Protein AF-A0A829H7T6-F1 (afdb_monomer_lite)

Foldseek 3Di:
DEEAEDQDDDPDDDPVNVVVVVVVVVCVVVVHDYDYDHPDDDPCVCVVVVD

Sequence (51 aa):
MIYFVNEYVMALNSGVEHAEFKRLAVFKHAKTSAKILTRDYNYSLHRMAAG

Radius of gyration: 10.98 Å; chains: 1; bounding box: 25×17×25 Å

Structure (mmCIF, N/CA/C/O backbone):
data_AF-A0A829H7T6-F1
#
_entry.id   AF-A0A829H7T6-F1
#
loop_
_atom_site.group_PDB
_atom_site.id
_atom_site.type_symbol
_atom_site.label_atom_id
_atom_site.label_alt_id
_atom_site.label_comp_id
_atom_site.label_asym_id
_atom_site.label_entity_id
_atom_site.label_seq_id
_atom_site.pdbx_PDB_ins_code
_atom_site.Cartn_x
_atom_site.Cartn_y
_atom_site.Cartn_z
_atom_site.occupancy
_atom_site.B_iso_or_equiv
_atom_site.auth_seq_id
_atom_site.auth_comp_id
_atom_site.auth_asym_id
_atom_site.auth_atom_id
_atom_site.pdbx_PDB_model_num
ATOM 1 N N . MET A 1 1 ? -9.588 -7.293 7.411 1.00 87.00 1 MET A N 1
ATOM 2 C CA . MET A 1 1 ? -8.335 -6.809 6.794 1.00 87.00 1 MET A CA 1
ATOM 3 C C . MET A 1 1 ? -8.595 -6.674 5.308 1.00 87.00 1 MET A C 1
ATOM 5 O O . MET A 1 1 ? -9.012 -7.656 4.709 1.00 87.00 1 MET A O 1
ATOM 9 N N . ILE A 1 2 ? -8.440 -5.474 4.755 1.00 95.75 2 ILE A N 1
ATOM 10 C CA . ILE A 1 2 ? -8.717 -5.181 3.343 1.00 95.75 2 ILE A CA 1
ATOM 11 C C . ILE A 1 2 ? -7.397 -5.154 2.573 1.00 95.75 2 ILE A C 1
ATOM 13 O O . ILE A 1 2 ? -6.416 -4.577 3.042 1.00 95.75 2 ILE A O 1
ATOM 17 N N . TYR A 1 3 ? -7.387 -5.752 1.387 1.00 94.88 3 TYR A N 1
ATOM 18 C CA . TYR A 1 3 ? -6.238 -5.731 0.493 1.00 94.88 3 TYR A CA 1
ATOM 19 C C . TYR A 1 3 ? -6.639 -5.118 -0.846 1.00 94.88 3 TYR A C 1
ATOM 21 O O . TYR A 1 3 ? -7.554 -5.609 -1.503 1.00 94.88 3 TYR A O 1
ATOM 29 N N . PHE A 1 4 ? -5.958 -4.043 -1.232 1.00 93.25 4 PHE A N 1
ATOM 30 C CA . PHE A 1 4 ? -6.037 -3.468 -2.573 1.00 93.25 4 PHE A CA 1
ATOM 31 C C . PHE A 1 4 ? -4.917 -4.066 -3.414 1.00 93.25 4 PHE A C 1
ATOM 33 O O . PHE A 1 4 ? -3.773 -4.084 -2.970 1.00 93.25 4 PHE A O 1
ATOM 40 N N . VAL A 1 5 ? -5.243 -4.603 -4.584 1.00 92.50 5 VAL A N 1
ATOM 41 C CA . VAL A 1 5 ? -4.263 -5.249 -5.460 1.00 92.50 5 VAL A CA 1
ATOM 42 C C . VAL A 1 5 ? -3.887 -4.281 -6.570 1.00 92.50 5 VAL A C 1
ATOM 44 O O . VAL A 1 5 ? -4.772 -3.776 -7.258 1.00 92.50 5 VAL A O 1
ATOM 47 N N . ASN A 1 6 ? -2.587 -4.080 -6.756 1.00 90.25 6 ASN A N 1
ATOM 48 C CA . ASN A 1 6 ? -2.015 -3.357 -7.883 1.00 90.25 6 ASN A CA 1
ATOM 49 C C . ASN A 1 6 ? -0.907 -4.211 -8.528 1.00 90.25 6 ASN A C 1
ATOM 51 O O . ASN A 1 6 ? -0.345 -5.114 -7.904 1.00 90.25 6 ASN A O 1
ATOM 55 N N . GLU A 1 7 ? -0.611 -3.967 -9.796 1.00 88.75 7 GLU A N 1
ATOM 56 C CA . GLU A 1 7 ? 0.476 -4.624 -10.516 1.00 88.75 7 GLU A CA 1
ATOM 57 C C . GLU A 1 7 ? 1.831 -4.230 -9.911 1.00 88.75 7 GLU A C 1
ATOM 59 O O . GLU A 1 7 ? 2.590 -5.095 -9.468 1.00 88.75 7 GLU A O 1
ATOM 64 N N . TYR A 1 8 ? 2.069 -2.926 -9.760 1.00 84.94 8 TYR A N 1
ATOM 65 C CA . TYR A 1 8 ? 3.262 -2.355 -9.139 1.00 84.94 8 TYR A CA 1
ATOM 66 C C . TYR A 1 8 ? 2.943 -1.024 -8.445 1.00 84.94 8 TYR A C 1
ATOM 68 O O . TYR A 1 8 ? 1.870 -0.453 -8.599 1.00 84.94 8 TYR A O 1
ATOM 76 N N . VAL A 1 9 ? 3.907 -0.505 -7.684 1.00 81.94 9 VAL A N 1
ATOM 77 C CA . VAL A 1 9 ? 3.916 0.884 -7.209 1.00 81.94 9 VAL A CA 1
ATOM 78 C C . VAL A 1 9 ? 5.216 1.512 -7.695 1.00 81.94 9 VAL A C 1
ATOM 80 O O . VAL A 1 9 ? 6.300 1.017 -7.378 1.00 81.94 9 VAL A O 1
ATOM 83 N N . MET A 1 10 ? 5.116 2.582 -8.482 1.00 76.06 10 MET A N 1
ATOM 84 C CA . MET A 1 10 ? 6.266 3.354 -8.954 1.00 76.06 10 MET A CA 1
ATOM 85 C C . MET A 1 10 ? 6.164 4.800 -8.473 1.00 76.06 10 MET A C 1
ATOM 87 O O . MET A 1 10 ? 5.132 5.441 -8.624 1.00 76.06 10 MET A O 1
ATOM 91 N N . ALA A 1 11 ? 7.268 5.334 -7.947 1.00 62.78 11 ALA A N 1
ATOM 92 C CA . ALA A 1 11 ? 7.335 6.648 -7.298 1.00 62.78 11 ALA A CA 1
ATOM 93 C C . ALA A 1 11 ? 6.941 7.857 -8.176 1.00 62.78 11 ALA A C 1
ATOM 95 O O . ALA A 1 11 ? 6.809 8.958 -7.652 1.00 62.78 11 ALA A O 1
ATOM 96 N N . LEU A 1 12 ? 6.787 7.682 -9.494 1.00 58.56 12 LEU A N 1
ATOM 97 C CA . LEU A 1 12 ? 6.601 8.782 -10.447 1.00 58.56 12 LEU A CA 1
ATOM 98 C C . LEU A 1 12 ? 5.421 8.612 -11.410 1.00 58.56 12 LEU A C 1
ATOM 100 O O . LEU A 1 12 ? 5.245 9.474 -12.265 1.00 58.56 12 LEU A O 1
ATOM 104 N N . ASN A 1 13 ? 4.601 7.563 -11.286 1.00 59.28 13 ASN A N 1
ATOM 105 C CA . ASN A 1 13 ? 3.561 7.298 -12.278 1.00 59.28 13 ASN A CA 1
ATOM 106 C C . ASN A 1 13 ? 2.158 7.156 -11.678 1.00 59.28 13 ASN A C 1
ATOM 108 O O . ASN A 1 13 ? 1.961 6.524 -10.650 1.00 59.28 13 ASN A O 1
ATOM 112 N N . SER A 1 14 ? 1.217 7.732 -12.434 1.00 70.12 14 SER A N 1
ATOM 113 C CA . SER A 1 14 ? -0.226 7.487 -12.466 1.00 70.12 14 SER A CA 1
ATOM 114 C C . SER A 1 14 ? -1.105 8.019 -11.311 1.00 70.12 14 SER A C 1
ATOM 116 O O . SER A 1 14 ? -0.734 8.152 -10.142 1.00 70.12 14 SER A O 1
ATOM 118 N N . GLY A 1 15 ? -2.333 8.397 -11.690 1.00 81.94 15 GLY A N 1
ATOM 119 C CA . GLY A 1 15 ? -3.390 8.827 -10.773 1.00 81.94 15 GLY A CA 1
ATOM 120 C C . GLY A 1 15 ? -3.983 7.679 -9.949 1.00 81.94 15 GLY A C 1
ATOM 121 O O . GLY A 1 15 ? -4.633 7.943 -8.937 1.00 81.94 15 GLY A O 1
ATOM 122 N N . VAL A 1 16 ? -3.746 6.423 -10.347 1.00 87.19 16 VAL A N 1
ATOM 123 C CA . VAL A 1 16 ? -4.224 5.233 -9.630 1.00 87.19 16 VAL A CA 1
ATOM 124 C C . VAL A 1 16 ? -3.516 5.107 -8.287 1.00 87.19 16 VAL A C 1
ATOM 126 O O . VAL A 1 16 ? -4.185 5.077 -7.260 1.00 87.19 16 VAL A O 1
ATOM 129 N N . GLU A 1 17 ? -2.187 5.147 -8.263 1.00 85.88 17 GLU A N 1
ATOM 130 C CA . GLU A 1 17 ? -1.368 5.059 -7.053 1.00 85.88 17 GLU A CA 1
ATOM 131 C C . GLU A 1 17 ? -1.699 6.218 -6.102 1.00 85.88 17 GLU A C 1
ATOM 133 O O . GLU A 1 17 ? -1.908 6.017 -4.905 1.00 85.88 17 GLU A O 1
ATOM 138 N N . HIS A 1 18 ? -1.876 7.432 -6.640 1.00 88.00 18 HIS A N 1
ATOM 139 C CA . HIS A 1 18 ? -2.350 8.583 -5.865 1.00 88.00 18 HIS A CA 1
ATOM 140 C C . HIS A 1 18 ? -3.716 8.331 -5.215 1.00 88.00 18 HIS A C 1
ATOM 142 O O . HIS A 1 18 ? -3.926 8.676 -4.048 1.00 88.00 18 HIS A O 1
ATOM 148 N N . ALA A 1 19 ? -4.662 7.753 -5.956 1.00 91.00 19 ALA A N 1
ATOM 149 C CA . ALA A 1 19 ? -5.975 7.411 -5.426 1.00 91.00 19 ALA A CA 1
ATOM 150 C C . ALA A 1 19 ? -5.891 6.292 -4.375 1.00 91.00 19 ALA A C 1
ATOM 152 O O . ALA A 1 19 ? -6.597 6.354 -3.368 1.00 91.00 19 ALA A O 1
ATOM 153 N N . GLU A 1 20 ? -5.018 5.302 -4.560 1.00 91.00 20 GLU A N 1
ATOM 154 C CA . GLU A 1 20 ? -4.809 4.210 -3.609 1.00 91.00 20 GLU A CA 1
ATOM 155 C C . GLU A 1 20 ? -4.192 4.687 -2.294 1.00 91.00 20 GLU A C 1
ATOM 157 O O . GLU A 1 20 ? -4.694 4.327 -1.228 1.00 91.00 20 GLU A O 1
ATOM 162 N N . PHE A 1 21 ? -3.183 5.561 -2.334 1.00 90.25 21 PHE A N 1
ATOM 163 C CA . PHE A 1 21 ? -2.615 6.147 -1.118 1.00 90.25 21 PHE A CA 1
ATOM 164 C C . PHE A 1 21 ? -3.632 7.016 -0.369 1.00 90.25 21 PHE A C 1
ATOM 166 O O . PHE A 1 21 ? -3.782 6.885 0.849 1.00 90.25 21 PHE A O 1
ATOM 173 N N . LYS A 1 22 ? -4.408 7.846 -1.084 1.00 93.06 22 LYS A N 1
ATOM 174 C CA . LYS A 1 22 ? -5.512 8.614 -0.477 1.00 93.06 22 LYS A CA 1
ATOM 175 C C . LYS A 1 22 ? -6.558 7.694 0.147 1.00 93.06 22 LYS A C 1
ATOM 177 O O . LYS A 1 22 ? -7.038 7.960 1.247 1.00 93.06 22 LYS A O 1
ATOM 182 N N . ARG A 1 23 ? -6.887 6.587 -0.522 1.00 94.00 23 ARG A N 1
ATOM 183 C CA . ARG A 1 23 ? -7.805 5.575 0.003 1.00 94.00 23 ARG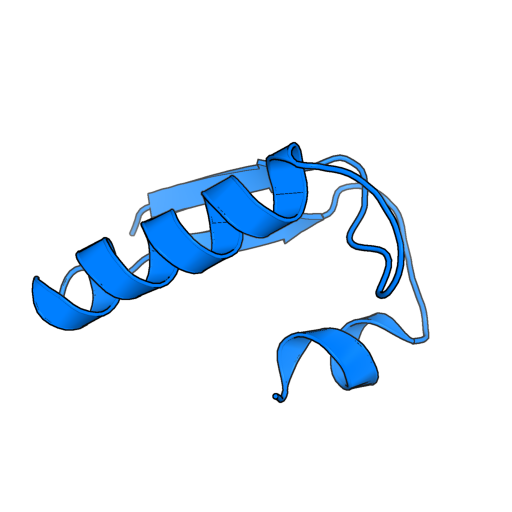 A CA 1
ATOM 184 C C . ARG A 1 23 ? -7.254 4.957 1.288 1.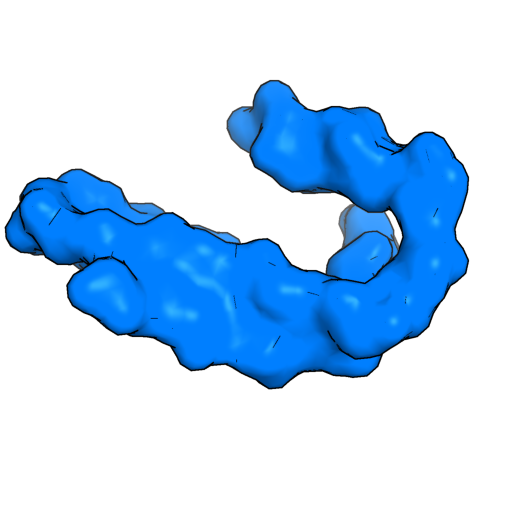00 94.00 23 ARG A C 1
ATOM 186 O O . ARG A 1 23 ? -7.979 4.916 2.277 1.00 94.00 23 ARG A O 1
ATOM 193 N N . LEU A 1 24 ? -5.985 4.540 1.319 1.00 93.75 24 LEU A N 1
ATOM 194 C CA . LEU A 1 24 ? -5.354 4.007 2.533 1.00 93.75 24 LEU A CA 1
ATOM 195 C C . LEU A 1 24 ? -5.427 4.991 3.707 1.00 93.75 24 LEU A C 1
ATOM 197 O O . LEU A 1 24 ? -5.698 4.565 4.831 1.00 93.75 24 LEU A O 1
ATOM 201 N N . ALA A 1 25 ? -5.256 6.294 3.460 1.00 94.38 25 ALA A N 1
ATOM 202 C C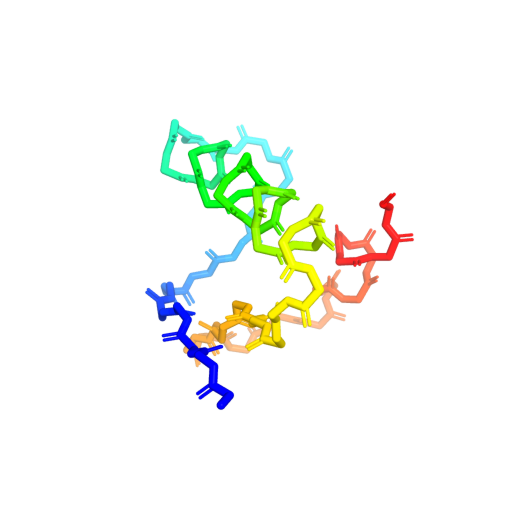A . ALA A 1 25 ? -5.410 7.312 4.497 1.00 94.38 25 ALA A CA 1
ATOM 203 C C . ALA A 1 25 ? -6.824 7.302 5.106 1.00 94.38 25 ALA A C 1
ATOM 205 O O . ALA A 1 25 ? -6.955 7.293 6.330 1.00 94.38 25 ALA A O 1
ATOM 206 N N . VAL A 1 26 ? -7.881 7.206 4.289 1.00 96.69 26 VAL A N 1
ATOM 207 C CA . VAL A 1 26 ? -9.275 7.106 4.771 1.00 96.69 26 VAL A CA 1
ATOM 208 C C . VAL A 1 26 ? -9.465 5.894 5.688 1.00 96.69 26 VAL A C 1
ATOM 210 O O . VAL A 1 26 ? -10.020 6.027 6.780 1.00 96.69 26 VAL A O 1
ATOM 213 N N . PHE A 1 27 ? -8.953 4.723 5.300 1.00 96.06 27 PHE A N 1
ATOM 214 C CA . PHE A 1 27 ? -9.049 3.517 6.131 1.00 96.06 27 PHE A CA 1
ATOM 215 C C . PHE A 1 27 ? -8.245 3.641 7.432 1.00 96.06 27 PHE A C 1
ATOM 217 O O . PHE A 1 27 ? -8.726 3.226 8.489 1.00 96.06 27 PHE A O 1
ATOM 224 N N . LYS A 1 28 ? -7.071 4.286 7.390 1.00 94.69 28 LYS A N 1
ATOM 225 C CA . LYS A 1 28 ? -6.274 4.602 8.584 1.00 94.69 28 LYS A CA 1
ATOM 226 C C . LYS A 1 28 ? -7.044 5.511 9.548 1.00 94.69 28 LYS A C 1
ATOM 228 O O . LYS A 1 28 ? -7.083 5.216 10.742 1.00 94.69 28 LYS A O 1
ATOM 233 N N . HIS A 1 29 ? -7.701 6.561 9.048 1.00 96.50 29 HIS A N 1
ATOM 234 C CA . HIS A 1 29 ? -8.558 7.438 9.859 1.00 96.50 29 HIS A CA 1
ATOM 235 C C . HIS A 1 29 ? -9.737 6.683 10.483 1.00 96.50 29 HIS A C 1
ATOM 237 O O . HIS A 1 29 ? -10.040 6.872 11.658 1.00 96.50 29 HIS A O 1
ATOM 243 N N . ALA A 1 30 ? -10.344 5.765 9.731 1.00 96.88 30 ALA A N 1
ATOM 244 C CA . ALA A 1 30 ? -11.422 4.902 10.204 1.00 96.88 30 ALA A CA 1
ATOM 245 C C . ALA A 1 30 ? -10.945 3.736 11.097 1.00 96.88 30 ALA A C 1
ATOM 247 O O . ALA A 1 30 ? -11.732 2.838 11.396 1.00 96.88 30 ALA A O 1
ATOM 248 N N . LYS A 1 31 ? -9.659 3.694 11.490 1.00 96.75 31 LYS A N 1
ATOM 249 C CA . LYS A 1 31 ? -9.037 2.598 12.264 1.00 96.75 31 LYS A CA 1
ATOM 250 C C . LYS A 1 31 ? -9.288 1.209 11.661 1.00 96.75 31 LYS A C 1
ATOM 252 O O . LYS A 1 31 ? -9.316 0.202 12.365 1.00 96.75 31 LYS A O 1
ATOM 257 N N . THR A 1 32 ? -9.462 1.149 10.345 1.00 96.56 32 THR A N 1
ATOM 258 C CA . THR A 1 32 ? -9.740 -0.079 9.609 1.00 96.56 32 THR A CA 1
ATOM 259 C C . THR A 1 32 ? -8.465 -0.546 8.925 1.00 96.56 32 THR A C 1
ATOM 261 O O . THR A 1 32 ? -7.809 0.207 8.210 1.00 96.56 32 THR A O 1
ATOM 264 N N . SER A 1 33 ? -8.092 -1.805 9.151 1.00 96.25 33 SER A N 1
ATOM 265 C CA . SER A 1 33 ? -6.838 -2.340 8.624 1.00 96.25 33 SER A CA 1
ATOM 266 C C . SER A 1 33 ? -6.919 -2.578 7.113 1.00 96.25 33 SER A C 1
ATOM 268 O O . SER A 1 33 ? -7.724 -3.401 6.659 1.00 96.25 33 SER A O 1
ATOM 270 N N . ALA A 1 34 ? -6.079 -1.865 6.358 1.00 96.56 34 ALA A N 1
ATOM 271 C CA . ALA A 1 34 ? -5.981 -1.943 4.906 1.00 96.56 34 ALA A CA 1
ATOM 272 C C . ALA A 1 34 ? -4.517 -1.888 4.436 1.00 96.56 34 ALA A C 1
ATOM 274 O O . ALA A 1 34 ? -3.696 -1.202 5.049 1.00 96.56 34 ALA A O 1
ATOM 275 N N . LYS A 1 35 ? -4.195 -2.607 3.354 1.00 93.69 35 LYS A N 1
ATOM 276 C CA . LYS A 1 35 ? -2.857 -2.653 2.736 1.00 93.69 35 LYS A CA 1
ATOM 277 C C . LYS A 1 35 ? -2.958 -2.708 1.210 1.00 93.69 35 LYS A C 1
ATOM 279 O O . LYS A 1 35 ? -3.963 -3.182 0.684 1.00 93.69 35 LYS A O 1
ATOM 284 N N . ILE A 1 36 ? -1.908 -2.265 0.520 1.00 91.38 36 ILE A N 1
ATOM 285 C CA . ILE A 1 36 ? -1.723 -2.500 -0.918 1.00 91.38 36 ILE A CA 1
ATOM 286 C C . ILE A 1 36 ? -0.837 -3.739 -1.089 1.00 91.38 36 ILE A C 1
ATOM 288 O O . ILE A 1 36 ? 0.184 -3.872 -0.414 1.00 91.38 36 ILE A O 1
ATOM 292 N N . LEU A 1 37 ? -1.252 -4.650 -1.961 1.00 91.88 37 LEU A N 1
ATOM 293 C CA . LEU A 1 37 ? -0.484 -5.798 -2.422 1.00 91.88 37 LEU A CA 1
ATOM 294 C C . LEU A 1 37 ? -0.045 -5.530 -3.856 1.00 91.88 37 LEU A C 1
ATOM 296 O O . LEU A 1 37 ? -0.885 -5.266 -4.714 1.00 91.88 37 LEU A O 1
ATOM 300 N N . THR A 1 38 ? 1.255 -5.633 -4.109 1.00 91.25 38 THR A N 1
ATOM 301 C CA . THR A 1 38 ? 1.808 -5.596 -5.462 1.00 91.25 38 THR A CA 1
ATOM 302 C C . THR A 1 38 ? 2.004 -7.012 -5.973 1.00 91.25 38 THR A C 1
ATOM 304 O O . THR A 1 38 ? 2.483 -7.873 -5.231 1.00 91.25 38 THR A O 1
ATOM 307 N N . ARG A 1 39 ? 1.646 -7.260 -7.232 1.00 91.25 39 ARG A N 1
ATOM 308 C CA . ARG A 1 39 ? 1.864 -8.564 -7.866 1.00 91.25 39 ARG A CA 1
ATOM 309 C C . ARG A 1 39 ? 3.322 -8.752 -8.273 1.00 91.25 39 ARG A C 1
ATOM 311 O O . ARG A 1 39 ? 3.874 -9.835 -8.090 1.00 91.25 39 ARG A O 1
ATOM 318 N N . ASP A 1 40 ? 3.931 -7.705 -8.811 1.00 90.25 40 ASP A N 1
ATOM 319 C CA . ASP A 1 40 ? 5.254 -7.804 -9.404 1.00 90.25 40 ASP A CA 1
ATOM 320 C C . ASP A 1 40 ? 6.348 -7.606 -8.346 1.00 90.25 40 ASP A C 1
ATOM 322 O O . ASP A 1 40 ? 6.233 -6.796 -7.418 1.00 90.25 40 ASP A O 1
ATOM 326 N N . TYR A 1 41 ? 7.439 -8.364 -8.479 1.00 87.62 41 TYR A N 1
ATOM 327 C CA . TYR A 1 41 ? 8.590 -8.221 -7.596 1.00 87.62 41 TYR A CA 1
ATOM 328 C C . TYR A 1 41 ? 9.305 -6.893 -7.859 1.00 87.62 41 TYR A C 1
ATOM 330 O O . TYR A 1 41 ? 9.752 -6.618 -8.971 1.00 87.62 41 TYR A O 1
ATOM 338 N N . ASN A 1 42 ? 9.487 -6.095 -6.806 1.00 85.69 42 ASN A N 1
ATOM 339 C CA . ASN A 1 42 ? 10.251 -4.856 -6.864 1.00 85.69 42 ASN A CA 1
ATOM 340 C C . ASN A 1 42 ? 11.198 -4.760 -5.660 1.00 85.69 42 ASN A C 1
ATOM 342 O O . ASN A 1 42 ? 10.775 -4.503 -4.531 1.00 85.69 42 ASN A O 1
ATOM 346 N N . TYR A 1 43 ? 12.503 -4.909 -5.913 1.00 86.19 43 TYR A N 1
ATOM 347 C CA . TY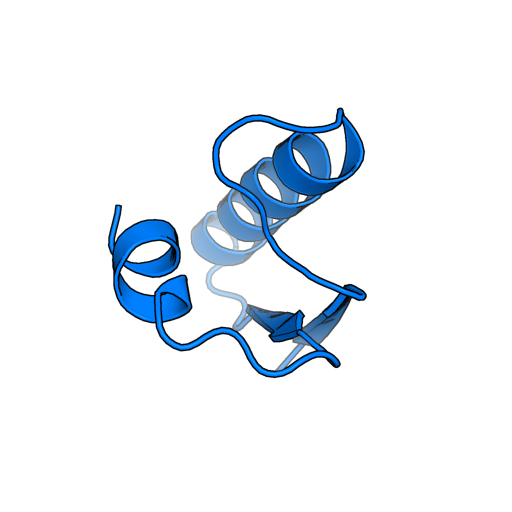R A 1 43 ? 13.543 -4.864 -4.874 1.00 86.19 43 TYR A CA 1
ATOM 348 C C . TYR A 1 43 ? 13.582 -3.525 -4.112 1.00 86.19 43 TYR A C 1
ATOM 350 O O . TYR A 1 43 ? 14.034 -3.457 -2.970 1.00 86.19 43 TYR A O 1
ATOM 358 N N . SER A 1 44 ? 13.098 -2.449 -4.738 1.00 84.81 44 SER A N 1
ATOM 359 C CA . SER A 1 44 ? 13.078 -1.092 -4.192 1.00 84.81 44 SER A CA 1
ATOM 360 C C . SER A 1 4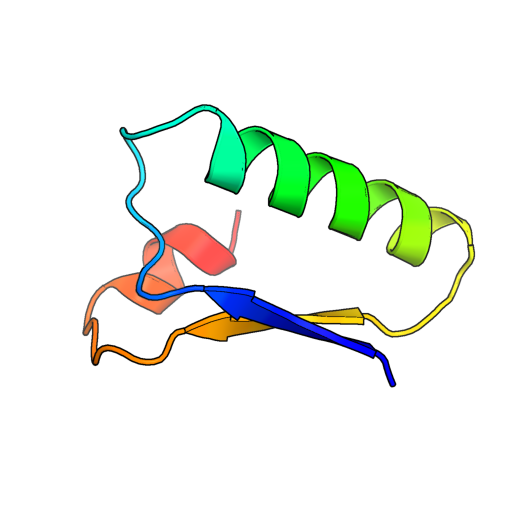4 ? 11.743 -0.699 -3.561 1.00 84.81 44 SER A C 1
ATOM 362 O O . SER A 1 44 ? 11.634 0.430 -3.086 1.00 84.81 44 SER A O 1
ATOM 364 N N . LEU A 1 45 ? 10.746 -1.591 -3.515 1.00 83.31 45 LEU A N 1
ATOM 365 C CA . LEU A 1 45 ? 9.399 -1.268 -3.026 1.00 83.31 4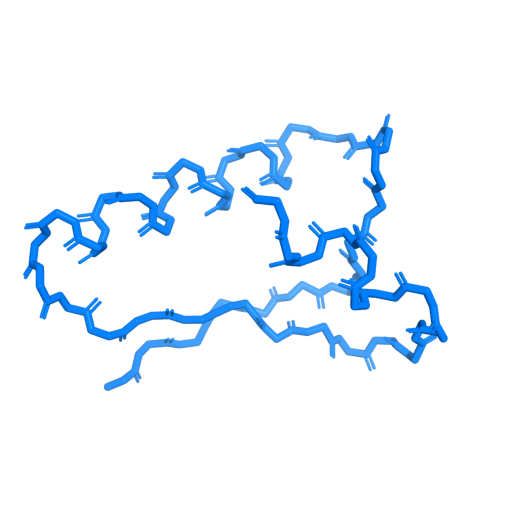5 LEU A CA 1
ATOM 366 C C . LEU A 1 45 ? 9.404 -0.720 -1.592 1.00 83.31 45 LEU A C 1
ATOM 368 O O . LEU A 1 45 ? 8.696 0.236 -1.286 1.00 83.31 45 LEU A O 1
ATOM 372 N N . HIS A 1 46 ? 10.262 -1.269 -0.729 1.00 81.38 46 HIS A N 1
ATOM 373 C CA . HIS A 1 46 ? 10.415 -0.828 0.661 1.00 81.38 46 HIS A CA 1
ATOM 374 C C . HIS A 1 46 ? 10.810 0.652 0.790 1.00 81.38 46 HIS A C 1
ATOM 376 O O . HIS A 1 46 ? 10.454 1.292 1.773 1.00 81.38 46 HIS A O 1
ATOM 382 N N . ARG A 1 47 ? 11.505 1.214 -0.209 1.00 79.38 47 ARG A N 1
ATOM 383 C CA . ARG A 1 47 ? 11.877 2.637 -0.228 1.00 79.38 47 ARG A CA 1
ATOM 384 C C . ARG A 1 47 ? 10.698 3.547 -0.559 1.00 79.38 47 ARG A C 1
ATOM 386 O O . ARG A 1 47 ? 10.731 4.718 -0.214 1.00 79.38 47 ARG A O 1
ATOM 393 N N . MET A 1 48 ? 9.677 3.014 -1.228 1.00 69.94 48 MET A N 1
ATOM 394 C CA . MET A 1 48 ? 8.478 3.754 -1.629 1.00 69.94 48 MET A CA 1
ATOM 395 C C . MET A 1 48 ? 7.334 3.589 -0.621 1.00 69.94 48 MET A C 1
ATOM 397 O O . MET A 1 48 ? 6.528 4.495 -0.463 1.00 69.94 48 MET A O 1
ATOM 401 N N . ALA A 1 49 ? 7.267 2.449 0.072 1.00 64.88 49 ALA A N 1
ATOM 402 C CA . ALA A 1 49 ? 6.205 2.134 1.032 1.00 64.88 49 ALA A CA 1
ATOM 403 C C . ALA A 1 49 ? 6.444 2.679 2.457 1.00 64.88 49 ALA A C 1
ATOM 405 O O . ALA A 1 49 ? 5.553 2.570 3.297 1.00 64.88 49 ALA A O 1
ATOM 406 N N . ALA A 1 50 ? 7.640 3.203 2.749 1.00 53.19 50 ALA A N 1
ATOM 407 C CA . ALA A 1 50 ? 8.046 3.664 4.083 1.00 53.19 50 ALA A CA 1
ATOM 408 C C . ALA A 1 50 ? 8.006 5.196 4.277 1.00 53.19 50 ALA A C 1
ATOM 410 O O . ALA A 1 50 ? 8.456 5.675 5.319 1.00 53.19 50 ALA A O 1
ATOM 411 N N . GLY A 1 51 ? 7.499 5.949 3.294 1.00 45.91 51 GLY A N 1
ATOM 412 C CA . GLY A 1 51 ? 7.163 7.375 3.431 1.00 45.91 51 GLY A CA 1
ATOM 413 C C . GLY A 1 51 ? 5.719 7.567 3.872 1.00 45.91 51 GLY A C 1
ATOM 414 O O . GLY A 1 51 ? 5.467 8.522 4.637 1.00 45.91 51 GLY A O 1
#

Organism: NCBI:txid1256208

pLDDT: mean 85.6, std 12.22, range [45.91, 96.88]

Secondary structure (DSSP, 8-state):
-EEEEES---TT--HHHHHHHHHHHHHHHTT--EEEEESS--TTHHHHHT-